Protein AF-A0A2S0WKS7-F1 (afdb_monomer)

Structure (mmCIF, N/CA/C/O backbone):
data_AF-A0A2S0WKS7-F1
#
_entry.id   AF-A0A2S0WKS7-F1
#
loop_
_atom_site.group_PDB
_atom_site.id
_atom_site.type_symbol
_atom_site.label_atom_id
_atom_site.label_alt_id
_atom_site.label_comp_id
_atom_site.label_asym_id
_atom_site.label_entity_id
_atom_site.label_seq_id
_atom_site.pdbx_PDB_ins_code
_atom_site.Cartn_x
_atom_site.Cartn_y
_atom_site.Cartn_z
_atom_site.occupancy
_atom_site.B_iso_or_equiv
_atom_site.auth_seq_id
_atom_site.auth_comp_id
_atom_site.auth_asym_id
_atom_site.auth_atom_id
_atom_site.pdbx_PDB_model_num
ATOM 1 N N . MET A 1 1 ? 0.998 -19.208 -16.768 1.00 34.22 1 MET A N 1
ATOM 2 C CA . MET A 1 1 ? 1.324 -17.768 -16.727 1.00 34.22 1 MET A CA 1
ATOM 3 C C . MET A 1 1 ? 0.016 -17.058 -16.439 1.00 34.22 1 MET A C 1
ATOM 5 O O . MET A 1 1 ? -0.743 -16.795 -17.359 1.00 34.22 1 MET A O 1
ATOM 9 N N . THR A 1 2 ? -0.343 -16.955 -15.160 1.00 34.81 2 THR A N 1
ATOM 10 C CA . THR A 1 2 ? -1.678 -16.513 -14.744 1.00 34.81 2 THR A CA 1
ATOM 11 C C . THR A 1 2 ? -1.715 -14.998 -14.838 1.00 34.81 2 THR A C 1
ATOM 13 O O . THR A 1 2 ? -1.198 -14.298 -13.972 1.00 34.81 2 THR A O 1
ATOM 16 N N . THR A 1 3 ? -2.262 -14.495 -15.940 1.00 39.62 3 THR A N 1
ATOM 17 C CA . THR A 1 3 ? -2.750 -13.123 -16.017 1.00 39.62 3 THR A CA 1
ATOM 18 C C . THR A 1 3 ? -3.779 -12.987 -14.906 1.00 39.62 3 THR A C 1
ATOM 20 O O . THR A 1 3 ? -4.863 -13.556 -14.998 1.00 39.62 3 THR A O 1
ATOM 23 N N . HIS A 1 4 ? -3.427 -12.302 -13.822 1.00 44.25 4 HIS A N 1
ATOM 24 C CA . HIS A 1 4 ? -4.438 -11.739 -12.945 1.00 44.25 4 HIS A CA 1
ATOM 25 C C . HIS A 1 4 ? -5.168 -10.712 -13.810 1.00 44.25 4 HIS A C 1
ATOM 27 O O . HIS A 1 4 ? -4.669 -9.607 -14.025 1.00 44.25 4 HIS A O 1
ATOM 33 N N . GLU A 1 5 ? -6.279 -11.125 -14.421 1.00 42.28 5 GLU A N 1
ATOM 34 C CA . GLU A 1 5 ? -7.251 -10.211 -15.003 1.00 42.28 5 GLU A CA 1
ATOM 35 C C . GLU A 1 5 ? -7.788 -9.380 -13.841 1.00 42.28 5 GLU A C 1
ATOM 37 O O . GLU A 1 5 ? -8.783 -9.721 -13.210 1.00 42.28 5 GLU A O 1
ATOM 42 N N . ASN A 1 6 ? -7.053 -8.320 -13.497 1.00 51.91 6 ASN A N 1
ATOM 43 C CA . ASN A 1 6 ? -7.569 -7.232 -12.691 1.00 51.91 6 ASN A CA 1
ATOM 44 C C . ASN A 1 6 ? -8.906 -6.846 -13.314 1.00 51.91 6 ASN A C 1
ATOM 46 O O . ASN A 1 6 ? -8.968 -6.596 -14.528 1.00 51.91 6 ASN A O 1
ATOM 50 N N . ALA A 1 7 ? -9.964 -6.833 -12.505 1.00 53.69 7 ALA A N 1
ATOM 51 C CA . ALA A 1 7 ? -11.269 -6.408 -12.974 1.00 53.69 7 ALA A CA 1
ATOM 52 C C . ALA A 1 7 ? -11.101 -5.036 -13.639 1.00 53.69 7 ALA A C 1
ATOM 54 O O . ALA A 1 7 ? -10.229 -4.254 -13.251 1.00 53.69 7 ALA A O 1
ATOM 55 N N . ALA A 1 8 ? -11.890 -4.745 -14.675 1.00 53.72 8 ALA A N 1
ATOM 56 C CA . ALA A 1 8 ? -11.663 -3.643 -15.618 1.00 53.72 8 ALA A CA 1
ATOM 57 C C . ALA A 1 8 ? -11.585 -2.213 -15.014 1.00 53.72 8 ALA A C 1
ATOM 59 O O . ALA A 1 8 ? -11.473 -1.241 -15.767 1.00 53.72 8 ALA A O 1
ATOM 60 N N . GLY A 1 9 ? -11.582 -2.054 -13.687 1.00 66.06 9 GLY A N 1
ATOM 61 C CA . GLY A 1 9 ? -11.325 -0.802 -12.989 1.00 66.06 9 GLY A CA 1
ATOM 62 C C . GLY A 1 9 ? -10.407 -0.856 -11.761 1.00 66.06 9 GLY A C 1
ATOM 63 O O . GLY A 1 9 ? -10.309 0.173 -11.091 1.00 66.06 9 GLY A O 1
ATOM 64 N N . ASP A 1 10 ? -9.712 -1.960 -11.477 1.00 82.31 10 ASP A N 1
ATOM 65 C CA . ASP A 1 10 ? -8.743 -2.001 -10.372 1.00 82.31 10 ASP A CA 1
ATOM 66 C C . ASP A 1 10 ? -7.502 -1.152 -10.686 1.00 82.31 10 ASP A C 1
ATOM 68 O O . ASP A 1 10 ? -7.107 -0.966 -11.847 1.00 82.31 10 ASP A O 1
ATOM 72 N N . ILE A 1 11 ? -6.882 -0.612 -9.634 1.00 85.69 11 ILE A N 1
ATOM 73 C CA . ILE A 1 11 ? -5.643 0.161 -9.736 1.00 85.69 11 ILE A CA 1
ATOM 74 C C . ILE A 1 11 ? -4.520 -0.624 -9.079 1.00 85.69 11 ILE A C 1
ATOM 76 O O . ILE A 1 11 ? -4.553 -0.905 -7.885 1.00 85.69 11 ILE A O 1
ATOM 80 N N . THR A 1 12 ? -3.493 -0.933 -9.856 1.00 87.25 12 THR A N 1
ATOM 81 C CA . THR A 1 12 ? -2.317 -1.673 -9.421 1.00 87.25 12 THR A CA 1
ATOM 82 C C . THR A 1 12 ? -1.089 -0.775 -9.394 1.00 87.25 12 THR A C 1
ATOM 84 O O . THR A 1 12 ? -0.777 -0.081 -10.361 1.00 87.25 12 THR A O 1
ATOM 87 N N . PHE A 1 13 ? -0.359 -0.821 -8.289 1.00 88.56 13 PHE A N 1
ATOM 88 C CA . PHE A 1 13 ? 0.983 -0.273 -8.156 1.00 88.56 13 PHE A CA 1
ATOM 89 C C . PHE A 1 13 ? 1.963 -1.434 -8.240 1.00 88.56 13 PHE A C 1
ATOM 91 O O . PHE A 1 13 ? 1.977 -2.280 -7.348 1.00 88.56 13 PHE A O 1
ATOM 98 N N . ASP A 1 14 ? 2.755 -1.485 -9.302 1.00 86.38 14 ASP A N 1
ATOM 99 C CA . ASP A 1 14 ? 3.724 -2.557 -9.521 1.00 86.38 14 ASP A CA 1
ATOM 100 C C . ASP A 1 14 ? 5.120 -2.163 -9.033 1.00 86.38 14 ASP A C 1
ATOM 102 O O . ASP A 1 14 ? 5.417 -0.990 -8.786 1.00 86.38 14 ASP A O 1
ATOM 106 N N . GLU A 1 15 ? 5.982 -3.173 -8.911 1.00 87.69 15 GLU A N 1
ATOM 107 C CA . GLU A 1 15 ? 7.364 -3.033 -8.442 1.00 87.69 15 GLU A CA 1
ATOM 108 C C . GLU A 1 15 ? 7.459 -2.351 -7.072 1.00 87.69 15 GLU A C 1
ATOM 110 O O . GLU A 1 15 ? 8.352 -1.550 -6.792 1.00 87.69 15 GLU A O 1
ATOM 115 N N . CYS A 1 16 ? 6.502 -2.665 -6.203 1.00 88.75 16 CYS A N 1
ATOM 116 C CA . CYS A 1 16 ? 6.474 -2.184 -4.839 1.00 88.75 16 CYS A CA 1
ATOM 117 C C . CYS A 1 16 ? 7.466 -2.971 -3.984 1.00 88.75 16 CYS A C 1
ATOM 119 O O . CYS A 1 16 ? 7.395 -4.198 -3.878 1.00 88.75 16 CYS A O 1
ATOM 121 N N . GLN A 1 17 ? 8.326 -2.258 -3.266 1.00 92.19 17 GLN A N 1
ATOM 122 C CA . GLN A 1 17 ? 8.986 -2.843 -2.105 1.00 92.19 17 GLN A CA 1
ATOM 123 C C . GLN A 1 17 ? 8.008 -2.802 -0.933 1.00 92.19 17 GLN A C 1
ATOM 125 O O . GLN A 1 17 ? 7.456 -1.747 -0.632 1.00 92.19 17 GLN A O 1
ATOM 130 N N . ILE A 1 18 ? 7.783 -3.935 -0.277 1.00 92.94 18 ILE A N 1
ATOM 131 C CA . ILE A 1 18 ? 6.842 -4.094 0.833 1.00 92.94 18 ILE A CA 1
ATOM 132 C C . ILE A 1 18 ? 7.606 -4.671 2.020 1.00 92.94 18 ILE A C 1
ATOM 134 O O . ILE A 1 18 ? 8.254 -5.713 1.918 1.00 92.94 18 ILE A O 1
ATOM 138 N N . GLY A 1 19 ? 7.507 -4.013 3.168 1.00 93.25 19 GLY A N 1
ATOM 139 C CA . GLY A 1 19 ? 8.086 -4.472 4.424 1.00 93.25 19 GLY A CA 1
ATOM 140 C C . GLY A 1 19 ? 7.133 -4.298 5.600 1.00 93.25 19 GLY A C 1
ATOM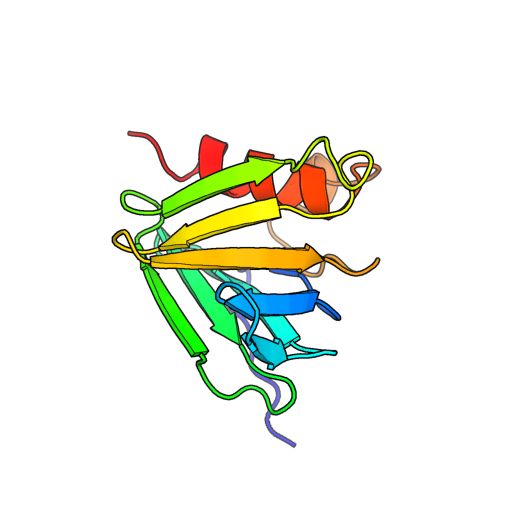 141 O O . GLY A 1 19 ? 6.197 -3.501 5.556 1.00 93.25 19 GLY A O 1
ATOM 142 N N . LYS A 1 20 ? 7.397 -5.028 6.683 1.00 92.44 20 LYS A N 1
ATOM 143 C CA . LYS A 1 20 ? 6.691 -4.925 7.966 1.00 92.44 20 LYS A CA 1
ATOM 144 C C . LYS A 1 20 ? 7.714 -4.726 9.078 1.00 92.44 20 LYS A C 1
ATOM 146 O O . LYS A 1 20 ? 8.429 -5.653 9.456 1.00 92.44 20 LYS A O 1
ATOM 151 N N . GLY A 1 21 ? 7.823 -3.493 9.572 1.00 87.12 21 GLY A N 1
ATOM 152 C CA . GLY A 1 21 ? 8.911 -3.109 10.475 1.00 87.12 21 GLY A CA 1
ATOM 153 C C . GLY A 1 21 ? 10.274 -3.296 9.800 1.00 87.12 21 GLY A C 1
ATOM 154 O O . GLY A 1 21 ? 10.502 -2.736 8.731 1.00 87.12 21 GLY A O 1
ATOM 155 N N . LEU A 1 22 ? 11.147 -4.101 10.413 1.00 84.38 22 LEU A N 1
ATOM 156 C CA . LEU A 1 22 ? 12.474 -4.454 9.883 1.00 84.38 22 LEU A CA 1
ATOM 157 C C . LEU A 1 22 ? 12.458 -5.665 8.936 1.00 84.38 22 LEU A C 1
ATOM 159 O O . LEU A 1 22 ? 13.495 -6.022 8.386 1.00 84.38 22 LEU A O 1
ATOM 163 N N . LYS A 1 23 ? 11.305 -6.322 8.755 1.00 89.31 23 LYS A N 1
ATOM 164 C CA . LYS A 1 23 ? 11.195 -7.520 7.923 1.00 89.31 23 LYS A CA 1
ATOM 165 C C . LYS A 1 23 ? 10.811 -7.137 6.487 1.00 89.31 23 LYS A C 1
ATOM 167 O O . LYS A 1 23 ? 9.681 -6.678 6.290 1.00 89.31 23 LYS A O 1
ATOM 172 N N . PRO A 1 24 ? 11.682 -7.337 5.482 1.00 90.94 24 PRO A N 1
ATOM 173 C CA . PRO A 1 24 ? 11.273 -7.239 4.085 1.00 90.94 24 PRO A CA 1
ATOM 174 C C . PRO A 1 24 ? 10.321 -8.397 3.753 1.00 90.94 24 PRO A C 1
ATOM 176 O O . PRO A 1 24 ? 10.563 -9.537 4.150 1.00 90.94 24 PRO A O 1
ATOM 179 N N . LEU A 1 25 ? 9.221 -8.096 3.063 1.00 92.75 25 LEU A N 1
ATOM 180 C CA . LEU A 1 25 ? 8.221 -9.081 2.635 1.00 92.75 25 LEU A CA 1
ATOM 181 C C . LEU A 1 25 ? 8.252 -9.285 1.120 1.00 92.75 25 LEU A C 1
ATOM 183 O O . 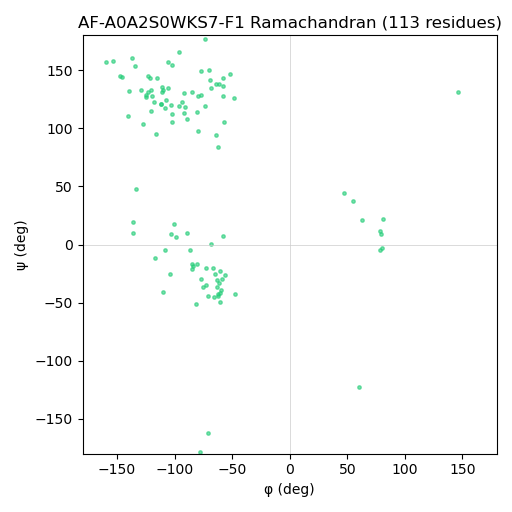LEU A 1 25 ? 8.188 -10.418 0.657 1.00 92.75 25 LEU A O 1
ATOM 187 N N . ALA A 1 26 ? 8.404 -8.204 0.355 1.00 92.31 26 ALA A N 1
ATOM 188 C CA . ALA A 1 26 ? 8.555 -8.256 -1.093 1.00 92.31 26 ALA A CA 1
ATOM 189 C C . ALA A 1 26 ? 9.464 -7.132 -1.590 1.00 92.31 26 ALA A C 1
ATOM 191 O O . ALA A 1 26 ? 9.441 -6.025 -1.059 1.00 92.31 26 ALA A O 1
ATOM 192 N N . GLN A 1 27 ? 10.252 -7.414 -2.623 1.00 89.75 27 GLN A N 1
ATOM 193 C CA . GLN A 1 27 ? 11.109 -6.420 -3.281 1.00 89.75 27 GLN A CA 1
ATOM 194 C C . GLN A 1 27 ? 10.533 -5.966 -4.629 1.00 89.75 27 GLN A C 1
ATOM 196 O O . GLN A 1 27 ? 10.795 -4.846 -5.055 1.00 89.75 27 GLN A O 1
ATOM 201 N N . HIS A 1 28 ? 9.717 -6.821 -5.251 1.00 89.69 28 HIS A N 1
ATOM 202 C CA . HIS A 1 28 ? 8.985 -6.564 -6.491 1.00 89.69 28 HIS A CA 1
ATOM 203 C C . HIS A 1 28 ? 7.528 -7.014 -6.331 1.00 89.69 28 HIS A C 1
ATOM 205 O O . HIS A 1 28 ? 7.011 -7.785 -7.131 1.00 89.69 28 HIS A O 1
ATOM 211 N N . GLY A 1 29 ? 6.901 -6.614 -5.227 1.00 90.69 29 GLY A N 1
ATOM 212 C CA . GLY A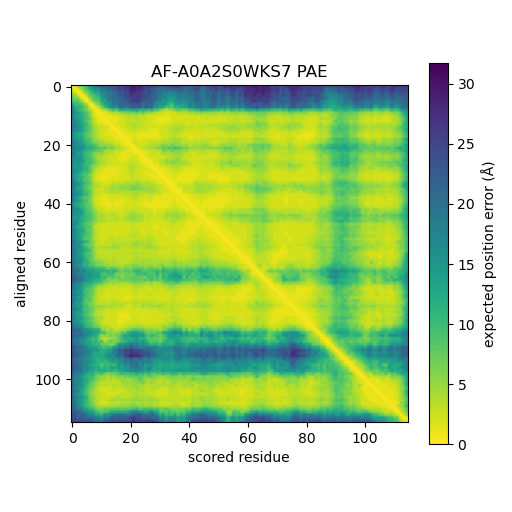 1 29 ? 5.491 -6.883 -4.981 1.00 90.69 29 GLY A CA 1
ATOM 213 C C . GLY A 1 29 ? 4.582 -5.941 -5.765 1.00 90.69 29 GLY A C 1
ATOM 214 O O . GLY A 1 29 ? 5.045 -5.041 -6.471 1.00 90.69 29 GLY A O 1
ATOM 215 N N . SER A 1 30 ? 3.280 -6.102 -5.562 1.00 91.50 30 SER A N 1
ATOM 216 C CA . SER A 1 30 ? 2.272 -5.202 -6.120 1.00 91.50 30 SER A CA 1
ATOM 217 C C . SER A 1 30 ? 1.239 -4.825 -5.065 1.00 91.50 30 SER A C 1
ATOM 219 O O . SER A 1 30 ? 1.007 -5.558 -4.106 1.00 91.50 30 SER A O 1
ATOM 221 N N . ILE A 1 31 ? 0.613 -3.666 -5.227 1.00 91.69 31 ILE A N 1
ATOM 222 C CA . ILE A 1 31 ? -0.522 -3.236 -4.406 1.00 91.69 31 ILE A CA 1
ATOM 223 C C . ILE A 1 31 ? -1.707 -3.086 -5.336 1.00 91.69 31 ILE A C 1
ATOM 225 O O . ILE A 1 31 ? -1.635 -2.307 -6.282 1.00 91.69 31 ILE A O 1
ATOM 229 N N . VAL A 1 32 ? -2.787 -3.804 -5.064 1.00 91.06 32 VAL A N 1
ATOM 230 C CA . VAL A 1 32 ? -4.029 -3.708 -5.829 1.00 91.06 32 VA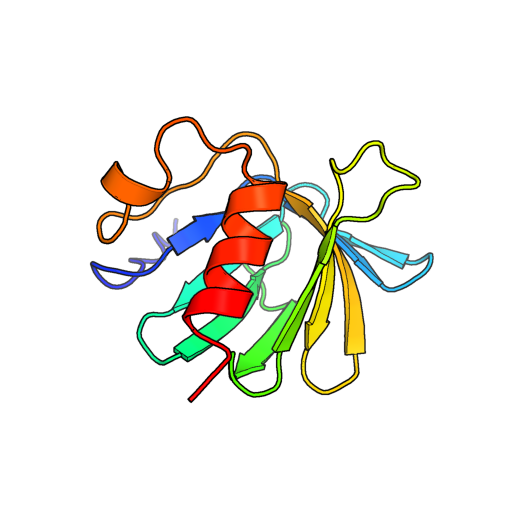L A CA 1
ATOM 231 C C . VAL A 1 32 ? -5.058 -2.986 -4.977 1.00 91.06 32 VAL A C 1
ATOM 233 O O . VAL A 1 32 ? -5.326 -3.390 -3.850 1.00 91.06 32 VAL A O 1
ATOM 236 N N . VAL A 1 33 ? -5.609 -1.902 -5.508 1.00 89.56 33 VAL A N 1
ATOM 237 C CA . VAL A 1 33 ? -6.770 -1.205 -4.962 1.00 89.56 33 VAL A CA 1
ATOM 238 C C . VAL A 1 33 ? -7.960 -1.612 -5.818 1.00 89.56 33 VAL A C 1
ATOM 240 O O . VAL A 1 33 ? -8.059 -1.191 -6.976 1.00 89.56 33 VAL A O 1
ATOM 243 N N . GLY A 1 34 ? -8.803 -2.471 -5.255 1.00 86.81 34 GLY A N 1
ATOM 244 C CA . GLY A 1 34 ? -9.978 -3.016 -5.914 1.00 86.81 34 GLY A CA 1
ATOM 245 C C . GLY A 1 34 ? -11.129 -2.015 -5.950 1.00 86.81 34 GLY A C 1
ATOM 246 O O . GLY A 1 34 ? -11.280 -1.176 -5.056 1.00 86.81 34 GLY A O 1
ATOM 247 N N . GLN A 1 35 ? -11.967 -2.090 -6.986 1.00 81.94 35 GLN A N 1
ATOM 248 C CA . GLN A 1 35 ? -13.206 -1.295 -7.032 1.00 81.94 35 GLN A CA 1
ATOM 249 C C . GLN A 1 35 ? -14.235 -1.708 -5.976 1.00 81.94 35 GLN A C 1
ATOM 251 O O . GLN A 1 35 ? -15.114 -0.921 -5.633 1.00 81.94 35 GLN A O 1
ATOM 256 N N . ASP A 1 36 ? -14.106 -2.920 -5.448 1.00 83.38 36 ASP A N 1
ATOM 257 C CA . ASP A 1 36 ? -14.885 -3.448 -4.329 1.00 83.38 36 ASP A CA 1
ATOM 258 C C . ASP A 1 36 ? -14.572 -2.755 -2.990 1.00 83.38 36 ASP A C 1
ATOM 260 O O . ASP A 1 36 ? -15.159 -3.085 -1.961 1.00 83.38 36 ASP A O 1
ATOM 264 N N . GLY A 1 37 ? -13.663 -1.775 -2.996 1.00 86.38 37 GLY A N 1
ATOM 265 C CA . GLY A 1 37 ? -13.272 -1.035 -1.810 1.00 86.38 37 GLY A CA 1
ATOM 266 C C . GLY A 1 37 ? -12.250 -1.783 -0.967 1.00 86.38 37 GLY A C 1
ATOM 267 O O . GLY A 1 37 ? -12.133 -1.490 0.220 1.00 86.38 37 GLY A O 1
ATOM 268 N N . THR A 1 38 ? -11.513 -2.734 -1.543 1.00 91.12 38 THR A N 1
ATOM 269 C CA . THR A 1 38 ? -10.436 -3.450 -0.854 1.00 91.12 38 THR A CA 1
ATOM 270 C C . THR A 1 38 ? -9.057 -2.992 -1.310 1.00 91.12 38 THR A C 1
ATOM 272 O O . THR A 1 38 ? -8.859 -2.444 -2.398 1.00 91.12 38 THR A O 1
ATOM 275 N N . ILE A 1 39 ? -8.069 -3.209 -0.450 1.00 93.12 39 ILE A N 1
ATOM 276 C CA . ILE A 1 39 ? -6.658 -3.091 -0.785 1.00 93.12 39 ILE A CA 1
ATOM 277 C C . ILE A 1 39 ? -5.964 -4.412 -0.491 1.00 93.12 39 ILE A C 1
ATOM 279 O O . ILE A 1 39 ? -6.105 -4.979 0.590 1.00 93.12 39 ILE A O 1
ATOM 283 N N . THR A 1 40 ? -5.187 -4.890 -1.454 1.00 94.69 40 THR A N 1
ATOM 284 C CA . THR A 1 40 ? -4.462 -6.153 -1.358 1.00 94.69 40 THR A CA 1
ATOM 285 C C . THR A 1 40 ? -2.981 -5.922 -1.613 1.00 94.69 40 THR A C 1
ATOM 287 O O . THR A 1 40 ? -2.588 -5.307 -2.605 1.00 94.69 40 THR A O 1
ATOM 290 N N . LEU A 1 41 ? -2.153 -6.419 -0.697 1.00 94.19 41 LEU A N 1
ATOM 291 C CA . LEU A 1 41 ? -0.703 -6.456 -0.817 1.00 94.19 41 LEU A CA 1
ATOM 292 C C . LEU A 1 41 ? -0.296 -7.803 -1.400 1.00 94.19 41 LEU A C 1
ATOM 294 O O . LEU A 1 41 ? -0.599 -8.846 -0.824 1.00 94.19 41 LEU A O 1
ATOM 298 N N . LEU A 1 42 ? 0.414 -7.773 -2.519 1.00 94.38 42 LEU A N 1
ATOM 299 C CA . LEU A 1 42 ? 0.910 -8.950 -3.215 1.00 94.38 42 LEU A CA 1
ATOM 300 C C . LEU A 1 42 ? 2.432 -9.026 -3.103 1.00 94.38 42 LEU A C 1
ATOM 302 O O . LEU A 1 42 ? 3.139 -8.029 -3.272 1.00 94.38 42 LEU A O 1
ATOM 306 N N . GLY A 1 43 ? 2.933 -10.222 -2.823 1.00 92.19 43 GLY A N 1
ATOM 307 C CA . GLY A 1 43 ? 4.346 -10.549 -2.809 1.00 92.19 43 GLY A CA 1
ATOM 308 C C . GLY A 1 43 ? 4.945 -10.634 -4.206 1.00 92.19 43 GLY A C 1
ATOM 309 O O . GLY A 1 43 ? 4.258 -10.525 -5.220 1.00 92.19 43 GLY A O 1
ATOM 310 N N . THR A 1 44 ? 6.258 -10.863 -4.266 1.00 89.00 44 THR A N 1
ATOM 311 C CA . THR A 1 44 ? 7.013 -10.950 -5.528 1.00 89.00 44 THR A CA 1
ATOM 312 C C . THR A 1 44 ? 6.465 -12.018 -6.487 1.00 89.00 44 THR A C 1
ATOM 314 O O . THR A 1 44 ? 6.659 -11.915 -7.694 1.00 89.00 44 THR A O 1
ATOM 317 N N . LYS A 1 45 ? 5.798 -13.063 -5.976 1.00 88.06 45 LYS A N 1
ATOM 318 C CA . LYS A 1 45 ? 5.238 -14.151 -6.793 1.00 88.06 45 LYS A CA 1
ATOM 319 C C . LYS A 1 45 ? 3.737 -13.992 -7.063 1.00 88.06 45 LYS A C 1
ATOM 321 O O . LYS A 1 45 ? 3.138 -14.906 -7.622 1.00 88.06 45 LYS A O 1
ATOM 326 N N . GLY A 1 46 ? 3.135 -12.869 -6.665 1.00 85.44 46 GLY A N 1
ATOM 327 C CA . GLY A 1 46 ? 1.686 -12.657 -6.722 1.00 85.44 46 GLY A CA 1
ATOM 328 C C . GLY A 1 46 ? 0.915 -13.322 -5.576 1.00 85.44 46 GLY A C 1
ATOM 329 O O . GLY A 1 46 ? -0.311 -13.354 -5.599 1.00 85.44 46 GLY A O 1
ATOM 330 N N . ASP A 1 47 ? 1.611 -13.856 -4.571 1.00 93.00 47 ASP A N 1
ATOM 331 C CA . ASP A 1 47 ? 1.007 -14.373 -3.347 1.00 93.00 47 ASP A CA 1
ATOM 332 C C . ASP A 1 47 ? 0.438 -13.236 -2.488 1.00 93.00 47 ASP A C 1
ATOM 334 O O . ASP A 1 47 ? 1.029 -12.164 -2.391 1.00 93.00 47 ASP A O 1
ATOM 338 N N . VAL A 1 48 ? -0.714 -13.452 -1.854 1.00 95.12 48 VAL A N 1
ATOM 339 C CA . VAL A 1 48 ? -1.324 -12.437 -0.985 1.00 95.12 48 VAL A CA 1
ATOM 340 C C . VAL A 1 48 ? -0.541 -12.345 0.325 1.00 95.12 48 VAL A C 1
ATOM 342 O O . VAL A 1 48 ? -0.469 -13.311 1.082 1.00 95.12 48 VAL A O 1
ATOM 345 N N . ILE A 1 49 ? 0.017 -11.166 0.605 1.00 94.19 49 ILE A N 1
ATOM 346 C CA . ILE A 1 49 ? 0.670 -10.832 1.877 1.00 94.19 49 ILE A CA 1
ATOM 347 C C . ILE A 1 49 ? -0.376 -10.450 2.925 1.00 94.19 49 ILE A C 1
ATOM 349 O O .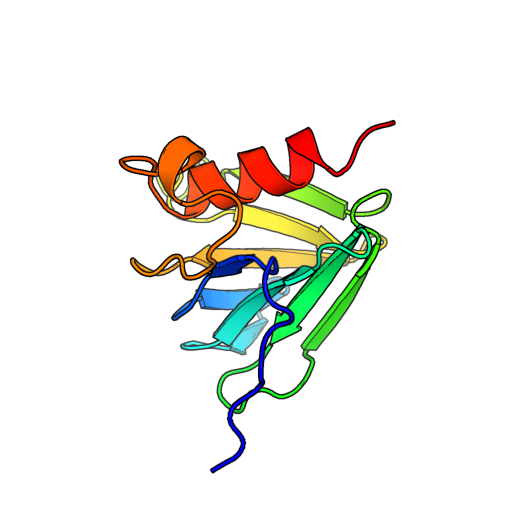 ILE A 1 49 ? -0.330 -10.932 4.055 1.00 94.19 49 ILE A O 1
ATOM 353 N N . ASP A 1 50 ? -1.268 -9.525 2.568 1.00 95.19 50 ASP A N 1
ATOM 354 C CA . ASP A 1 50 ? -2.357 -9.056 3.424 1.00 95.19 50 ASP A CA 1
ATOM 355 C C . ASP A 1 50 ? -3.446 -8.414 2.560 1.00 95.19 50 ASP A C 1
ATOM 357 O O . ASP A 1 50 ? -3.176 -7.949 1.448 1.00 95.19 50 ASP A O 1
ATOM 361 N N . THR A 1 51 ? -4.667 -8.364 3.076 1.00 94.81 51 THR A N 1
ATOM 362 C CA . THR A 1 51 ? -5.794 -7.693 2.425 1.00 94.81 51 THR A CA 1
ATOM 363 C C . THR A 1 51 ? -6.695 -7.074 3.480 1.00 94.81 5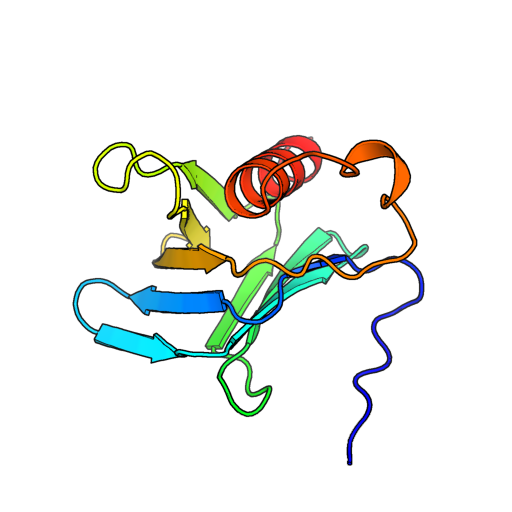1 THR A C 1
ATOM 365 O O . THR A 1 51 ? -6.834 -7.630 4.569 1.00 94.81 51 THR A O 1
ATOM 368 N N . ALA A 1 52 ? -7.264 -5.912 3.182 1.00 94.31 52 ALA A N 1
ATOM 369 C CA . ALA A 1 52 ? -8.187 -5.232 4.079 1.00 94.31 52 ALA A CA 1
ATOM 370 C C . ALA A 1 52 ? -9.164 -4.336 3.304 1.00 94.31 52 ALA A C 1
ATOM 372 O O . ALA A 1 52 ? -8.856 -3.892 2.192 1.00 94.31 52 ALA A O 1
ATOM 373 N N . PRO A 1 53 ? -10.325 -4.007 3.890 1.00 92.69 53 PRO A N 1
ATOM 374 C CA . PRO A 1 53 ? -11.157 -2.911 3.414 1.00 92.69 53 PRO A CA 1
ATOM 375 C C . PRO A 1 53 ? -10.392 -1.578 3.402 1.00 92.69 53 PRO A C 1
ATOM 377 O O . PRO A 1 53 ? -9.611 -1.261 4.302 1.00 92.69 53 PRO A O 1
ATOM 380 N N . LEU A 1 54 ? -10.656 -0.733 2.408 1.00 89.50 54 LEU A N 1
ATOM 381 C CA . LEU A 1 54 ? -10.119 0.628 2.345 1.00 89.50 54 LEU A CA 1
ATOM 382 C C . LEU A 1 54 ? -10.620 1.485 3.510 1.00 89.50 54 LEU A C 1
ATOM 384 O O . LEU A 1 54 ? -9.880 2.343 3.982 1.00 89.50 54 LEU A O 1
ATOM 388 N N . SER A 1 55 ? -11.827 1.216 4.017 1.00 88.44 55 SER A N 1
ATOM 389 C CA . SER A 1 55 ? -12.410 1.895 5.183 1.00 88.44 55 SER A CA 1
ATOM 390 C C . SER A 1 55 ? -11.643 1.648 6.487 1.00 88.44 55 SER A C 1
ATOM 392 O O . SER A 1 55 ? -11.679 2.484 7.387 1.00 88.44 55 SER A O 1
ATOM 394 N N . SER A 1 56 ? -10.919 0.531 6.597 1.00 90.12 56 SER A N 1
ATOM 395 C CA . SER A 1 56 ? -10.028 0.226 7.723 1.00 90.12 56 SER A CA 1
ATOM 396 C C . SER A 1 56 ? -8.549 0.433 7.381 1.00 90.12 56 SER A C 1
ATOM 398 O O . SER A 1 56 ? -7.663 0.090 8.172 1.00 90.12 56 SER A O 1
ATOM 400 N N . THR A 1 57 ? -8.267 1.028 6.216 1.00 91.94 57 THR A N 1
ATOM 401 C CA . THR A 1 57 ? -6.912 1.282 5.738 1.00 91.94 57 THR A CA 1
ATOM 402 C C . THR A 1 57 ? -6.542 2.752 5.863 1.00 91.94 57 THR A C 1
ATOM 404 O O . THR A 1 57 ? -7.265 3.645 5.434 1.00 91.94 57 THR A O 1
ATOM 407 N N . THR A 1 58 ? -5.339 3.026 6.369 1.00 91.94 58 THR A N 1
ATOM 408 C CA . THR A 1 58 ? -4.758 4.376 6.322 1.00 91.94 58 THR A CA 1
ATOM 409 C C . THR A 1 58 ? -3.423 4.384 5.592 1.00 91.94 58 THR A C 1
ATOM 411 O O . THR A 1 58 ? -2.629 3.450 5.700 1.00 91.94 58 THR A O 1
ATOM 414 N N . ALA A 1 59 ? -3.157 5.456 4.844 1.00 91.12 59 ALA A N 1
ATOM 415 C CA . ALA A 1 59 ? -1.912 5.648 4.106 1.00 91.12 59 ALA A CA 1
ATOM 416 C C . ALA A 1 59 ? -1.309 7.021 4.414 1.00 91.12 59 ALA A C 1
ATOM 418 O O . ALA A 1 59 ? -1.993 8.044 4.356 1.00 91.12 59 ALA A O 1
ATOM 419 N N . LYS A 1 60 ? -0.006 7.062 4.704 1.00 89.38 60 LYS A N 1
ATOM 420 C CA . LYS A 1 60 ? 0.725 8.305 4.981 1.00 89.38 60 LYS A CA 1
ATOM 421 C C . LYS A 1 60 ? 2.105 8.283 4.339 1.00 89.38 60 LYS A C 1
ATOM 423 O O . LYS A 1 60 ? 2.852 7.329 4.527 1.00 89.38 60 LYS A O 1
ATOM 428 N N . GLN A 1 61 ? 2.485 9.350 3.636 1.00 87.69 61 GLN A N 1
ATOM 429 C CA . GLN A 1 61 ? 3.855 9.474 3.127 1.00 87.69 61 GLN A CA 1
ATOM 430 C C . GLN A 1 61 ? 4.864 9.554 4.280 1.00 87.69 61 GLN A C 1
ATOM 432 O O . GLN A 1 61 ? 4.659 10.260 5.270 1.00 87.69 61 GLN A O 1
ATOM 437 N N . MET A 1 62 ? 5.980 8.847 4.132 1.00 83.38 62 MET A N 1
ATOM 438 C CA . MET A 1 62 ? 7.080 8.867 5.087 1.00 83.38 62 MET A CA 1
ATOM 439 C C . MET A 1 62 ? 8.062 9.986 4.737 1.00 83.38 62 MET A C 1
ATOM 441 O O . MET A 1 62 ? 8.830 9.882 3.779 1.00 83.38 62 MET A O 1
ATOM 445 N N . LEU A 1 63 ? 8.076 11.043 5.553 1.00 77.25 63 LEU A N 1
ATOM 446 C CA . LEU A 1 63 ? 8.951 12.207 5.355 1.00 77.25 63 LEU A CA 1
ATOM 447 C C . LEU A 1 63 ? 10.444 11.852 5.415 1.00 77.25 63 LEU A C 1
ATOM 449 O O . LEU A 1 63 ? 11.226 12.415 4.658 1.0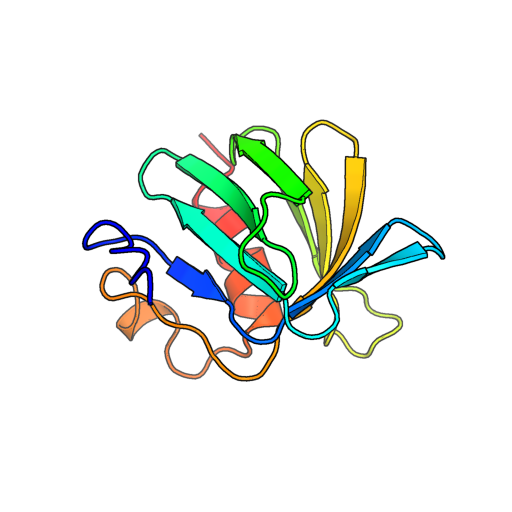0 77.25 63 LEU A O 1
ATOM 453 N N . VAL A 1 64 ? 10.826 10.864 6.234 1.00 74.44 64 VAL A N 1
ATOM 454 C CA . VAL A 1 64 ? 12.222 10.395 6.363 1.00 74.44 64 VAL A CA 1
ATOM 455 C C . VAL A 1 64 ? 12.802 9.846 5.051 1.00 74.44 64 VAL A C 1
ATOM 457 O O . VAL A 1 64 ? 14.008 9.858 4.857 1.00 74.44 64 VAL A O 1
ATOM 460 N N . THR A 1 65 ? 11.942 9.411 4.125 1.00 75.25 65 THR A N 1
ATOM 461 C CA . THR A 1 65 ? 12.330 8.876 2.804 1.00 75.25 65 THR A CA 1
ATOM 462 C C . THR A 1 65 ? 12.169 9.904 1.679 1.00 75.25 65 THR A C 1
ATOM 464 O O . THR A 1 65 ? 12.010 9.539 0.518 1.00 75.25 65 THR A O 1
ATOM 467 N N . GLY A 1 66 ? 12.067 11.199 2.007 1.00 72.06 66 GLY A N 1
ATOM 468 C CA . GLY A 1 66 ? 11.751 12.239 1.019 1.00 72.06 66 GLY A CA 1
ATOM 469 C C . GLY A 1 66 ? 10.370 12.065 0.368 1.00 72.06 66 GLY A C 1
ATOM 470 O O . GLY A 1 66 ? 10.129 12.565 -0.730 1.00 72.06 66 GLY A O 1
ATOM 471 N N . GLY A 1 67 ? 9.461 11.324 1.016 1.00 76.50 67 GLY A N 1
ATOM 472 C CA . GLY A 1 67 ? 8.125 11.014 0.501 1.00 76.50 67 GLY A CA 1
ATOM 473 C C . GLY A 1 67 ? 8.074 9.901 -0.552 1.00 76.50 67 GLY A C 1
ATOM 474 O O . GLY A 1 67 ? 7.028 9.741 -1.186 1.00 76.50 67 GLY A O 1
ATOM 475 N N . GLN A 1 68 ? 9.164 9.147 -0.743 1.00 82.75 68 GLN A N 1
ATOM 476 C CA . GLN A 1 68 ? 9.216 8.010 -1.670 1.00 82.75 68 GLN A CA 1
ATOM 477 C C . GLN A 1 68 ? 8.519 6.762 -1.112 1.00 82.75 68 GLN A C 1
ATOM 479 O O . GLN A 1 68 ? 7.943 5.996 -1.879 1.00 82.75 68 GLN A O 1
ATOM 484 N N . SER A 1 69 ? 8.503 6.590 0.211 1.00 87.38 69 SER A N 1
ATOM 485 C CA . SER A 1 69 ? 7.787 5.504 0.880 1.00 87.38 69 SER A CA 1
ATOM 486 C C . SER A 1 69 ? 6.471 5.976 1.498 1.00 87.38 69 SER A C 1
ATOM 488 O O . SER A 1 69 ? 6.293 7.138 1.881 1.00 87.38 69 SER A O 1
ATOM 490 N N . VAL A 1 70 ? 5.542 5.041 1.636 1.00 90.06 70 VAL A N 1
ATOM 491 C CA . VAL A 1 70 ? 4.235 5.186 2.264 1.00 90.06 70 VAL A CA 1
ATOM 492 C C . VAL A 1 70 ? 4.162 4.217 3.440 1.00 90.06 70 VAL A C 1
ATOM 494 O O . VAL A 1 70 ? 4.420 3.025 3.313 1.00 90.06 70 VAL A O 1
ATOM 497 N N . SER A 1 71 ? 3.798 4.736 4.604 1.00 92.06 71 SER A N 1
ATOM 498 C CA . SER A 1 71 ? 3.352 3.936 5.734 1.00 92.06 71 SER A CA 1
ATOM 499 C C . SER A 1 71 ? 1.891 3.590 5.496 1.00 92.06 71 SER A C 1
ATOM 501 O O . SER A 1 71 ? 1.042 4.484 5.498 1.00 92.06 71 SER A O 1
ATOM 503 N N . LEU A 1 72 ? 1.612 2.311 5.308 1.00 92.81 72 LEU A N 1
ATOM 504 C CA . LEU A 1 72 ? 0.283 1.774 5.073 1.00 92.81 72 LEU A CA 1
ATOM 505 C C . LEU A 1 72 ? -0.149 0.974 6.304 1.00 92.81 72 LEU A C 1
ATOM 507 O O . LEU A 1 72 ? 0.635 0.192 6.828 1.00 92.81 72 LEU A O 1
ATOM 511 N N . VAL A 1 73 ? -1.359 1.181 6.804 1.00 94.50 73 VAL A N 1
ATOM 512 C CA . VAL A 1 73 ? -1.900 0.422 7.936 1.00 94.50 73 VAL A CA 1
ATOM 513 C C . VAL A 1 73 ? -3.167 -0.269 7.466 1.00 94.50 73 VAL A C 1
ATOM 515 O O . VAL A 1 73 ? -4.113 0.430 7.131 1.00 94.50 73 VAL A O 1
ATOM 518 N N . LEU A 1 74 ? -3.158 -1.602 7.430 1.00 94.06 74 LEU A N 1
ATOM 519 C CA . LEU A 1 74 ? -4.292 -2.460 7.060 1.00 94.06 74 LEU A CA 1
ATOM 520 C C . LEU A 1 74 ? -4.795 -3.138 8.331 1.00 94.06 74 LEU A C 1
ATOM 522 O O . LEU A 1 74 ? -4.013 -3.852 8.958 1.00 94.06 74 LEU A O 1
ATOM 526 N N . ASP A 1 75 ? -6.039 -2.893 8.748 1.00 91.94 75 ASP A N 1
ATOM 527 C CA . ASP A 1 75 ? -6.620 -3.487 9.969 1.00 91.94 75 ASP A CA 1
ATOM 528 C C . ASP A 1 75 ? -5.679 -3.397 11.193 1.00 91.94 75 ASP A C 1
ATOM 530 O O . ASP A 1 75 ? -5.430 -4.358 11.923 1.00 91.94 75 ASP A O 1
ATOM 534 N N . GLY A 1 76 ? -5.056 -2.228 11.380 1.00 91.19 76 GLY A N 1
ATOM 535 C CA . GLY A 1 76 ? -4.102 -1.968 12.468 1.00 91.19 76 GLY A CA 1
ATOM 536 C C . GLY A 1 76 ? -2.684 -2.523 12.255 1.00 91.19 76 GLY A C 1
ATOM 537 O O . GLY A 1 76 ? -1.782 -2.236 13.044 1.00 91.19 76 GLY A O 1
ATOM 538 N N . ARG A 1 77 ? -2.426 -3.268 11.176 1.00 94.06 77 ARG A N 1
ATOM 539 C CA . ARG A 1 77 ? -1.100 -3.805 10.834 1.00 94.06 77 ARG A CA 1
ATOM 540 C C . ARG A 1 77 ? -0.346 -2.829 9.948 1.00 94.06 77 ARG A C 1
ATOM 542 O O . ARG A 1 77 ? -0.754 -2.536 8.830 1.00 94.06 77 ARG A O 1
ATOM 549 N N . LYS A 1 78 ? 0.793 -2.346 10.441 1.00 94.50 78 LYS A N 1
ATOM 550 C CA . LYS A 1 78 ? 1.634 -1.386 9.725 1.00 94.50 78 LYS A CA 1
ATOM 551 C C . LYS A 1 78 ? 2.591 -2.066 8.745 1.00 94.50 78 LYS A C 1
ATOM 553 O O . LYS A 1 78 ? 3.365 -2.943 9.127 1.00 94.50 78 LYS A O 1
ATOM 558 N N . TYR A 1 79 ? 2.607 -1.550 7.528 1.00 94.94 79 TYR A N 1
ATOM 559 C CA . TYR A 1 79 ? 3.496 -1.884 6.430 1.00 94.94 79 TYR A CA 1
ATOM 560 C C . TYR A 1 79 ? 4.214 -0.621 5.950 1.00 94.94 79 TYR A C 1
ATOM 562 O O . TYR A 1 79 ? 3.658 0.477 5.955 1.00 94.94 79 TYR A O 1
ATOM 570 N N . ASN A 1 80 ? 5.463 -0.776 5.532 1.00 92.31 80 ASN A N 1
ATOM 571 C CA . ASN A 1 80 ? 6.191 0.246 4.796 1.00 92.31 80 ASN A CA 1
ATOM 572 C C . ASN A 1 80 ? 6.201 -0.199 3.341 1.00 92.31 80 ASN A C 1
ATOM 574 O O . ASN A 1 80 ? 6.693 -1.287 3.039 1.00 92.31 80 ASN A O 1
ATOM 578 N N . VAL A 1 81 ? 5.639 0.619 2.461 1.00 91.31 81 VAL A N 1
ATOM 579 C CA . VAL A 1 81 ? 5.597 0.332 1.033 1.00 91.31 81 VAL A CA 1
ATOM 580 C C . VAL A 1 81 ? 6.301 1.434 0.265 1.00 91.31 81 VAL A C 1
ATOM 582 O O . VAL A 1 81 ? 6.066 2.614 0.502 1.00 91.31 81 VAL A O 1
ATOM 585 N N . THR A 1 82 ? 7.167 1.063 -0.661 1.00 89.50 82 THR A N 1
ATOM 586 C CA . THR A 1 82 ? 7.815 1.991 -1.588 1.00 89.50 82 THR A CA 1
ATOM 587 C C . THR A 1 82 ? 7.347 1.608 -2.982 1.00 89.50 82 THR A C 1
ATOM 589 O O . THR A 1 82 ? 7.890 0.662 -3.555 1.00 89.50 82 THR A O 1
ATOM 592 N N . PRO A 1 83 ? 6.296 2.267 -3.502 1.00 83.12 83 PRO A N 1
ATOM 593 C CA . PRO A 1 83 ? 5.818 2.012 -4.850 1.00 83.12 83 PRO A CA 1
ATOM 594 C C . PRO A 1 83 ? 6.898 2.320 -5.881 1.00 83.12 83 PRO A C 1
ATOM 596 O O . PRO A 1 83 ? 7.585 3.341 -5.771 1.00 83.12 83 PRO A O 1
ATOM 599 N N . GLY A 1 84 ? 7.015 1.452 -6.883 1.00 77.06 84 GLY A N 1
ATOM 600 C CA . GLY A 1 84 ? 7.873 1.678 -8.034 1.00 77.06 84 GLY A CA 1
ATOM 601 C C . GLY A 1 84 ? 7.339 2.778 -8.956 1.00 77.06 84 GLY A C 1
ATOM 602 O O . GLY A 1 84 ? 6.488 3.596 -8.600 1.00 77.06 84 GLY A O 1
ATOM 603 N N . TRP A 1 85 ? 7.847 2.798 -10.184 1.00 66.81 85 TRP A N 1
ATOM 604 C CA . TRP A 1 85 ? 7.485 3.803 -11.191 1.00 66.81 85 TRP A CA 1
ATOM 605 C C . TRP A 1 85 ? 6.148 3.501 -11.888 1.00 66.81 85 TRP A C 1
ATOM 607 O O . TRP A 1 85 ? 5.577 4.384 -12.526 1.00 66.81 85 TRP A O 1
ATOM 617 N N . GLY A 1 86 ? 5.646 2.266 -11.780 1.00 60.69 86 GLY A N 1
ATOM 618 C CA . GLY A 1 86 ? 4.481 1.783 -12.518 1.00 60.69 86 GLY A CA 1
ATOM 619 C C . GLY A 1 86 ? 3.175 1.879 -11.732 1.00 60.69 86 GLY A C 1
ATOM 620 O O . GLY A 1 86 ? 3.004 1.209 -10.716 1.00 60.69 86 GLY A O 1
ATOM 621 N N . VAL A 1 87 ? 2.220 2.652 -12.254 1.00 66.12 87 VAL A N 1
ATOM 622 C CA . VAL A 1 87 ? 0.798 2.557 -11.890 1.00 66.12 87 VAL A CA 1
ATOM 623 C C . VAL A 1 87 ? 0.049 2.035 -13.113 1.00 66.12 87 VAL A C 1
ATOM 625 O O . VAL A 1 87 ? 0.102 2.652 -14.177 1.00 66.12 87 VAL A O 1
ATOM 628 N N . LYS A 1 88 ? -0.636 0.900 -12.982 1.00 68.19 88 LYS A N 1
ATOM 629 C CA . LYS A 1 88 ? -1.479 0.297 -14.023 1.00 68.19 88 LYS A CA 1
ATOM 630 C C . LYS A 1 88 ? -2.933 0.295 -13.553 1.00 68.19 88 LYS A C 1
ATOM 632 O O . LYS A 1 88 ? -3.197 0.109 -12.376 1.00 68.19 88 LYS A O 1
ATOM 637 N N . GLY A 1 89 ? -3.884 0.514 -14.455 1.00 58.81 89 GLY A N 1
ATOM 638 C CA . GLY A 1 89 ? -5.314 0.523 -14.117 1.00 58.81 89 GLY A CA 1
ATOM 639 C C . GLY A 1 89 ? -6.099 1.521 -14.960 1.00 58.81 89 GLY A C 1
ATOM 640 O O . GLY A 1 89 ? -5.692 2.672 -15.124 1.00 58.81 89 GLY A O 1
ATOM 641 N N . ARG A 1 90 ? -7.217 1.075 -15.542 1.00 49.78 90 ARG A N 1
ATOM 642 C CA . ARG A 1 90 ? -7.927 1.798 -16.614 1.00 49.78 90 ARG A CA 1
ATOM 643 C C . ARG A 1 90 ? -8.905 2.864 -16.097 1.00 49.78 90 ARG A C 1
ATOM 645 O O . ARG A 1 90 ? -9.187 3.813 -16.819 1.00 49.78 90 ARG A O 1
ATOM 652 N N . ALA A 1 91 ? -9.364 2.775 -14.845 1.00 47.72 91 ALA A N 1
ATOM 653 C CA . ALA A 1 91 ? -10.467 3.608 -14.348 1.00 47.72 91 ALA A CA 1
ATOM 654 C C . ALA A 1 91 ? -10.076 5.007 -13.824 1.00 47.72 91 ALA A C 1
ATOM 656 O O . ALA A 1 91 ? -10.940 5.872 -13.714 1.00 47.72 91 ALA A O 1
ATOM 657 N N . ARG A 1 92 ? -8.798 5.283 -13.517 1.00 51.31 92 ARG A N 1
ATOM 658 C CA . ARG A 1 92 ? -8.354 6.614 -13.028 1.00 51.31 92 ARG A CA 1
ATOM 659 C C . ARG A 1 92 ? -7.068 7.135 -13.673 1.00 51.31 92 ARG A C 1
ATOM 661 O O . ARG A 1 92 ? -6.441 8.052 -13.143 1.00 51.31 92 ARG A O 1
ATOM 668 N N . MET A 1 93 ? -6.689 6.597 -14.833 1.00 46.31 93 MET A N 1
ATOM 669 C CA . MET A 1 93 ? -5.433 6.952 -15.506 1.00 46.31 93 MET A CA 1
ATOM 670 C C . MET A 1 93 ? -5.348 8.458 -15.839 1.00 46.31 93 MET A C 1
ATOM 672 O O . MET A 1 93 ? -4.270 9.033 -15.757 1.00 46.31 93 MET A O 1
ATOM 676 N N . GLY A 1 94 ? -6.481 9.134 -16.084 1.00 49.56 94 GLY A N 1
ATOM 677 C CA . GLY A 1 94 ? -6.525 10.593 -16.272 1.00 49.56 94 GLY A CA 1
ATOM 678 C C . GLY A 1 94 ? -6.319 11.419 -14.991 1.00 49.56 94 GLY A C 1
ATOM 679 O O . GLY A 1 94 ? -5.676 12.461 -15.038 1.00 49.56 94 GLY A O 1
ATOM 680 N N . ALA A 1 95 ? -6.804 10.948 -13.836 1.00 55.25 95 ALA A N 1
ATOM 681 C CA . ALA A 1 95 ? -6.706 11.666 -12.557 1.00 55.25 95 ALA A CA 1
ATOM 682 C C . ALA A 1 95 ? -5.366 11.444 -11.827 1.00 55.25 95 ALA A C 1
ATOM 684 O O . ALA A 1 95 ? -5.018 12.203 -10.923 1.00 55.25 95 ALA A O 1
ATOM 685 N N . LEU A 1 96 ? -4.635 10.386 -12.195 1.00 56.16 96 LEU A N 1
ATOM 686 C CA . LEU A 1 96 ? -3.341 10.018 -11.610 1.00 56.16 96 LEU A CA 1
ATOM 687 C C . LEU A 1 96 ? -2.157 10.270 -12.558 1.00 56.16 96 LEU A C 1
ATOM 689 O O . LEU A 1 96 ? -1.007 10.118 -12.143 1.00 56.16 96 LEU A O 1
ATOM 693 N N . SER A 1 97 ? -2.420 10.687 -13.802 1.00 53.09 97 SER A N 1
ATOM 694 C CA . SER A 1 97 ? -1.383 11.057 -14.771 1.00 53.09 97 SER A CA 1
ATOM 695 C C . SER A 1 97 ? -0.505 12.190 -14.222 1.00 53.09 97 SER A C 1
ATOM 697 O O . SER A 1 97 ? -1.006 13.208 -13.748 1.00 53.09 97 SER A O 1
ATOM 699 N N . GLY A 1 98 ? 0.818 11.998 -14.237 1.00 59.50 98 GLY A N 1
ATOM 700 C CA . GLY A 1 98 ? 1.800 12.969 -13.730 1.00 59.50 98 GLY A CA 1
ATOM 701 C C . GLY A 1 98 ? 1.998 12.988 -12.206 1.00 59.50 98 GLY A C 1
ATOM 702 O O . GLY A 1 98 ? 2.866 13.711 -11.713 1.00 59.50 98 GLY A O 1
ATOM 703 N N . ILE A 1 99 ? 1.251 12.187 -11.436 1.00 69.38 99 ILE A N 1
ATOM 704 C CA . ILE A 1 99 ? 1.430 12.065 -9.982 1.00 69.38 99 ILE A CA 1
ATOM 705 C C . ILE A 1 99 ? 2.394 10.912 -9.681 1.00 69.38 99 ILE A C 1
ATOM 707 O O . ILE A 1 99 ? 2.209 9.793 -10.146 1.00 69.38 99 ILE A O 1
ATOM 711 N N . LYS A 1 100 ? 3.412 11.157 -8.843 1.00 79.00 100 LYS A N 1
ATOM 712 C CA . LYS A 1 100 ? 4.314 10.094 -8.365 1.00 79.00 100 LYS A CA 1
ATOM 713 C C . LYS A 1 100 ? 3.520 8.993 -7.646 1.00 79.00 100 LYS A C 1
ATOM 715 O O . LYS A 1 100 ? 2.688 9.305 -6.790 1.00 79.00 100 LYS A O 1
ATOM 720 N N . ALA A 1 101 ? 3.840 7.727 -7.919 1.00 79.19 101 ALA A N 1
ATOM 721 C CA . ALA A 1 101 ? 3.141 6.555 -7.382 1.00 79.19 101 ALA A CA 1
ATOM 722 C C . ALA A 1 101 ? 2.890 6.579 -5.851 1.00 79.19 101 ALA A C 1
ATOM 724 O O . ALA A 1 101 ? 1.755 6.327 -5.445 1.00 79.19 101 ALA A O 1
ATOM 725 N N . PRO A 1 102 ? 3.841 6.999 -4.987 1.00 82.06 102 PRO A N 1
ATOM 726 C CA . PRO A 1 102 ? 3.596 7.119 -3.542 1.00 82.06 102 PRO A CA 1
ATOM 727 C C . PRO A 1 102 ? 2.468 8.096 -3.188 1.00 82.06 102 PRO A C 1
ATOM 729 O O . PRO A 1 102 ? 1.654 7.843 -2.300 1.00 82.06 102 PRO A O 1
ATOM 732 N N . LYS A 1 103 ? 2.390 9.223 -3.904 1.00 83.19 103 LYS A N 1
ATOM 733 C CA . LYS A 1 103 ? 1.360 10.246 -3.695 1.00 83.19 103 LYS A CA 1
ATOM 734 C C . LYS A 1 103 ? 0.011 9.798 -4.259 1.00 83.19 103 LYS A C 1
ATOM 736 O O . LYS A 1 103 ? -1.016 10.067 -3.642 1.00 83.19 103 LYS A O 1
ATOM 741 N N . ALA A 1 104 ? 0.017 9.093 -5.390 1.00 83.88 104 ALA A N 1
ATOM 742 C CA . ALA A 1 104 ? -1.180 8.488 -5.967 1.00 83.88 104 ALA A CA 1
ATOM 743 C C . ALA A 1 104 ? -1.793 7.435 -5.027 1.00 83.88 104 ALA A C 1
ATOM 745 O O . ALA A 1 104 ? -3.000 7.466 -4.804 1.00 83.88 104 ALA A O 1
ATOM 746 N N . LEU A 1 105 ? -0.974 6.582 -4.401 1.00 83.19 105 LEU A N 1
ATOM 747 C CA . LEU A 1 105 ? -1.435 5.589 -3.426 1.00 83.19 105 LEU A CA 1
ATOM 748 C C . LEU A 1 105 ? -2.111 6.243 -2.214 1.00 83.19 105 LEU A C 1
ATOM 750 O O . LEU A 1 105 ? -3.229 5.884 -1.858 1.00 83.19 105 LEU A O 1
ATOM 754 N N . VAL A 1 106 ? -1.468 7.250 -1.612 1.00 86.81 106 VAL A N 1
ATOM 755 C CA . VAL A 1 106 ? -2.057 7.983 -0.478 1.00 86.81 106 VAL A CA 1
ATOM 756 C C . VAL A 1 106 ? -3.362 8.665 -0.878 1.00 86.81 106 VAL A C 1
ATOM 758 O O . VAL A 1 106 ? -4.331 8.619 -0.125 1.00 86.81 106 VAL A O 1
ATOM 761 N N . LYS A 1 107 ? -3.408 9.273 -2.069 1.00 84.94 107 LYS A N 1
ATOM 762 C CA . LYS A 1 107 ? -4.627 9.894 -2.585 1.00 84.94 107 LYS A CA 1
ATOM 763 C C . LYS A 1 107 ? -5.745 8.869 -2.776 1.00 84.94 107 LYS A C 1
ATOM 765 O O . LYS A 1 107 ? -6.857 9.146 -2.361 1.00 84.94 107 LYS A O 1
ATOM 770 N N . LEU A 1 108 ? -5.468 7.693 -3.336 1.00 82.44 108 LEU A N 1
ATOM 771 C CA . LEU A 1 108 ? -6.485 6.656 -3.532 1.00 82.44 108 LEU A CA 1
ATOM 772 C C . LEU A 1 108 ? -7.020 6.098 -2.221 1.00 82.44 108 LEU A C 1
ATOM 774 O O . LEU A 1 108 ? -8.231 5.974 -2.082 1.00 82.44 108 LEU A O 1
ATOM 778 N N . VAL A 1 109 ? -6.148 5.800 -1.260 1.00 85.31 109 VAL A N 1
ATOM 779 C CA . VAL A 1 109 ? -6.593 5.335 0.059 1.00 85.31 109 VAL A CA 1
ATOM 780 C C . VAL A 1 109 ? -7.412 6.421 0.755 1.00 85.31 109 VAL A C 1
ATOM 782 O O . VAL A 1 109 ? -8.409 6.114 1.384 1.00 85.31 109 VAL A O 1
ATOM 785 N N . ARG A 1 110 ? -7.062 7.702 0.596 1.00 82.75 110 ARG A N 1
ATOM 786 C CA . ARG A 1 110 ? -7.841 8.807 1.170 1.00 82.75 110 ARG A CA 1
ATOM 787 C C . ARG A 1 110 ? -9.185 9.028 0.474 1.00 82.75 110 ARG A C 1
ATOM 789 O O . ARG A 1 110 ? -10.179 9.244 1.151 1.00 82.75 110 ARG A O 1
ATOM 796 N N . ASP A 1 111 ? -9.200 8.999 -0.856 1.00 77.38 111 ASP A N 1
ATOM 797 C CA . ASP A 1 111 ? -10.388 9.258 -1.677 1.00 77.38 111 ASP A CA 1
ATOM 798 C C . ASP A 1 111 ? -11.403 8.098 -1.614 1.00 77.38 111 ASP A C 1
ATOM 800 O O . ASP A 1 111 ? -12.560 8.303 -1.960 1.00 77.38 111 ASP A O 1
ATOM 804 N N . ASN A 1 112 ? -10.976 6.887 -1.228 1.00 70.12 112 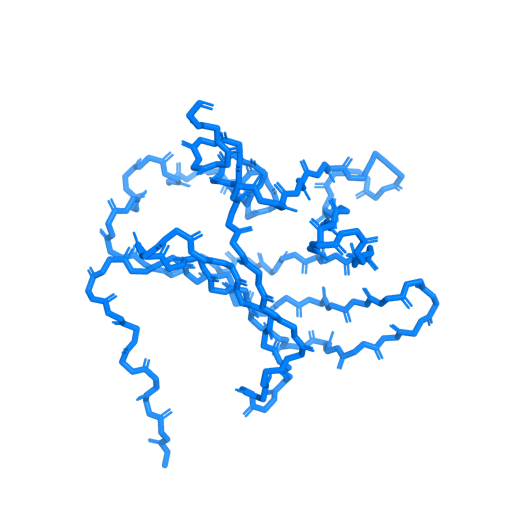ASN A N 1
ATOM 805 C CA . ASN A 1 112 ? -11.837 5.697 -1.132 1.00 70.12 112 ASN A CA 1
ATOM 806 C C . ASN A 1 112 ? -11.967 5.142 0.301 1.00 70.12 112 ASN A C 1
ATOM 808 O O . ASN A 1 112 ? -12.801 4.280 0.547 1.00 70.12 112 ASN A O 1
ATOM 812 N N . GLY A 1 113 ? -11.144 5.607 1.244 1.00 57.44 113 GLY A N 1
ATOM 813 C CA . GLY A 1 113 ? -11.148 5.173 2.645 1.00 57.44 113 GLY A CA 1
ATOM 814 C C . GLY A 1 113 ? -12.075 5.983 3.551 1.00 57.44 113 GLY A C 1
ATOM 815 O O . GLY A 1 113 ? -11.985 5.848 4.767 1.00 57.44 113 GLY A O 1
ATOM 816 N N . ILE A 1 114 ? -12.930 6.847 2.990 1.00 42.78 114 ILE A N 1
ATOM 817 C CA . ILE A 1 114 ? -13.862 7.687 3.751 1.00 42.78 114 ILE A CA 1
ATOM 818 C C . ILE A 1 114 ? -15.204 7.760 3.007 1.00 42.78 114 ILE A C 1
ATOM 820 O O . ILE A 1 114 ? -15.293 8.374 1.942 1.00 42.78 114 ILE A O 1
ATOM 824 N N . ALA A 1 115 ? -16.222 7.126 3.594 1.00 34.31 115 ALA A N 1
ATOM 825 C CA . ALA A 1 115 ? -17.560 7.703 3.697 1.00 34.31 115 ALA A CA 1
ATOM 826 C C . ALA A 1 115 ? -17.608 8.515 4.998 1.00 34.31 115 ALA A C 1
ATOM 828 O O . ALA A 1 115 ? -16.979 8.053 5.980 1.00 34.31 115 ALA A O 1
#

Foldseek 3Di:
DDDPPQPQFKKKQWQKFKAAVPGTFARTWMWICHPVQKIFTAHPVRHTPDMAGLLQKAWDQDVVVVRQWIFIAGNNGTMIMRGDQDMDGDNCCVVCPPPGPSVVVNCVSVVSNDD

Organism: NCBI:txid2079793

Solvent-accessible surface area (backbone atoms only — not compar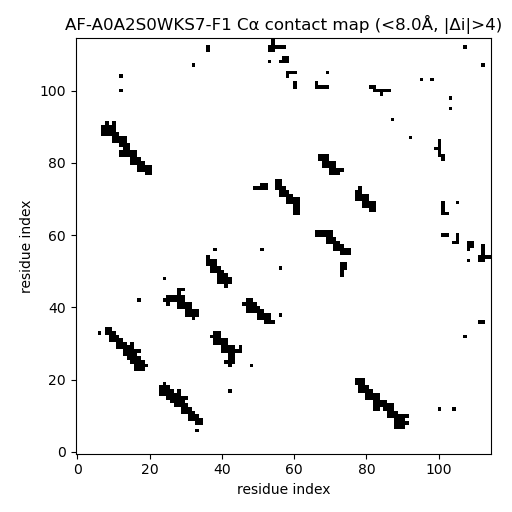able to full-atom values): 6104 Å² total; per-residue (Å²): 135,82,74,78,77,64,58,85,49,26,39,34,33,35,50,14,28,33,25,46,84,91,44,80,70,19,72,49,7,32,38,40,41,42,79,88,43,34,36,36,38,26,25,60,84,68,45,79,72,50,70,34,50,22,69,53,32,48,53,41,69,31,69,94,55,81,42,47,27,24,41,34,27,45,76,84,46,62,32,43,34,31,46,31,92,46,75,49,45,74,67,51,50,82,83,45,60,95,50,58,47,36,59,43,51,32,49,51,37,58,72,58,25,57,132

Radius of gyration: 12.82 Å; Cα contacts (8 Å, |Δi|>4): 262; chains: 1; bounding box: 30×31×29 Å

pLDDT: mean 79.61, std 16.66, range [34.22, 95.19]

Sequence (115 aa):
MTTHENAAGDITFDECQIGKGLKPLAQHGSIVVGQDGTITLLGTKGDVIDTAPLSSTTAKQMLVTGGQSVSLVLDGRKYNVTPGWGVKGRARMGALSGIKAPKALVKLVRDNGIA

Secondary structure (DSSP, 8-state):
-------TT-EEEEEEEEEETTEEEEEEEEEEE-TTSEEEEE-TTS-EEEEEEGGGEEEEE-GGGTT-SEEEEETTEEEEEE--S-EE-SSSHHHHTTS-HHHHHHHHHHHHS--

Mean predicted aligned error: 7.44 Å

Nearest PDB structures (foldseek):
  1kzg-assembly2_C  TM=5.467E-01  e=1.026E-03  Mus musculus
  1rj2-assembly4_J  TM=5.558E-01  e=2.717E-03  Mus musculus
  1kzg-assembly1_A  TM=5.313E-01  e=3.915E-03  Mus musculus
  8bbg-assembly1_A  TM=4.090E-01  e=1.182E-01  Homo sapiens
  8ag4-assembly1_D  TM=3.455E-01  e=5.095E-01  Vaccinia virus Western Reserve